Protein AF-A0A7S1S2H1-F1 (afdb_monomer_lite)

InterPro domains:
  IPR011644 Heme NO-binding [PF07700] (28-152)
  IPR024096 NO signalling/Golgi transport ligand-binding domain superfamily [SSF111126] (27-152)
  IPR038158 H-NOX domain superfamily [G3DSA:3.90.1520.10] (27-154)

Foldseek 3Di:
DDDDDDDDDDDDPDPPDDPDDDDQDWAFLCLVVLLCVLCCVPPRPVLVVQLCVQLVNPDPCSSVVSNPRATDHVSSVVSSLVSNCVSVVHDSVVSVVSSVVSVVVCCCVVPCVVVQPVQDDDPVSVLVCVVVSVVVVCVVRPPHDDDDGDDDDDDDDD

Sequence (158 aa):
LKVISCSLGASAFRPPVPICSHHSAGMYGHIHIILKDLVESVAGSAKWQQILKEAGLTKPGDEERILDTVVQEDSVTISLVVATCKVLGLTAEQALTTFGRHFVTFSLRSGNACFLKAQGSTLPKFLANVNSLHNHLERDHPNARFPFVEAKYDPVED

pLDDT: mean 84.77, std 19.87, range [27.39, 98.56]

Organism: Alexandrium catenella (NCBI:txid2925)

Secondary structure (DSSP, 8-state):
-------------PPPPP--S----EEETHHHHHHHHHHHHHH-HHHHHHHHHHTT--STTHHHHHHSSSEEEHHHHHHHHHHHHHHHT--HHHHHHHHHHHHHHHHIIIIIHHHHHTT-SSHHHHHHHHHHHHHHHTTTSTT--PPP----------

Radius of gyration: 20.2 Å; chains: 1; bounding box: 43×70×50 Å

Structure (mmCIF, N/CA/C/O backbone):
data_AF-A0A7S1S2H1-F1
#
_entry.id   AF-A0A7S1S2H1-F1
#
loop_
_atom_site.group_PDB
_atom_site.id
_atom_site.type_symbol
_atom_site.label_atom_id
_atom_site.label_alt_id
_atom_site.label_comp_id
_atom_site.label_asym_id
_atom_site.label_entity_id
_atom_site.label_seq_id
_atom_site.pdbx_PDB_ins_code
_atom_site.Cartn_x
_atom_site.Cartn_y
_atom_site.Cartn_z
_atom_site.occupancy
_atom_site.B_iso_or_equiv
_atom_site.auth_seq_id
_atom_site.auth_comp_id
_atom_site.auth_asym_id
_atom_site.auth_atom_id
_atom_site.pdbx_PDB_model_num
ATOM 1 N N . LEU A 1 1 ? 24.077 49.407 -10.741 1.00 36.38 1 LEU A N 1
ATOM 2 C CA . LEU A 1 1 ? 24.578 48.019 -10.657 1.00 36.38 1 LEU A CA 1
ATOM 3 C C . LEU A 1 1 ? 24.837 47.682 -9.194 1.00 36.38 1 LEU A C 1
ATOM 5 O O . LEU A 1 1 ? 25.806 48.169 -8.629 1.00 36.38 1 LEU A O 1
ATOM 9 N N . LYS A 1 2 ? 23.914 46.952 -8.559 1.00 32.81 2 LYS A N 1
ATOM 10 C CA . LYS A 1 2 ? 24.022 46.482 -7.172 1.00 32.81 2 LYS A CA 1
ATOM 11 C C . LYS A 1 2 ? 24.135 44.962 -7.204 1.00 32.81 2 LYS A C 1
ATOM 13 O O . LYS A 1 2 ? 23.301 44.296 -7.807 1.00 32.81 2 LYS A O 1
ATOM 18 N N . VAL A 1 3 ? 25.196 44.469 -6.583 1.00 32.62 3 VAL A N 1
ATOM 19 C CA . VAL A 1 3 ? 25.479 43.061 -6.313 1.00 32.62 3 VAL A CA 1
ATOM 20 C C . VAL A 1 3 ? 24.393 42.531 -5.374 1.00 32.62 3 VAL A C 1
ATOM 22 O O . VAL A 1 3 ? 24.196 43.098 -4.301 1.00 32.62 3 VAL A O 1
ATOM 25 N N . ILE A 1 4 ? 23.682 41.473 -5.768 1.00 37.72 4 ILE A N 1
ATOM 26 C CA . ILE A 1 4 ? 22.826 40.701 -4.860 1.00 37.72 4 ILE A CA 1
ATOM 27 C C . ILE A 1 4 ? 23.559 39.394 -4.570 1.00 37.72 4 ILE A C 1
ATOM 29 O O . ILE A 1 4 ? 23.764 38.562 -5.449 1.00 37.72 4 ILE A O 1
ATOM 33 N N . SER A 1 5 ? 24.006 39.292 -3.322 1.00 30.89 5 SER A N 1
ATOM 34 C CA . SER A 1 5 ? 24.668 38.141 -2.723 1.00 30.89 5 SER A CA 1
ATOM 35 C C . SER A 1 5 ? 23.685 36.977 -2.580 1.00 30.89 5 SER A C 1
ATOM 37 O O . SER A 1 5 ? 22.609 37.132 -2.001 1.00 30.89 5 SER A O 1
ATOM 39 N N . CYS A 1 6 ? 24.063 35.817 -3.113 1.00 27.39 6 CYS A N 1
ATOM 40 C CA . CYS A 1 6 ? 23.381 34.545 -2.914 1.00 27.39 6 CYS A CA 1
ATOM 41 C C . CYS A 1 6 ? 23.848 33.960 -1.574 1.00 27.39 6 CYS A C 1
ATOM 43 O O . CYS A 1 6 ? 25.012 33.593 -1.424 1.00 27.39 6 CYS A O 1
ATOM 45 N N . SER A 1 7 ? 22.959 33.909 -0.583 1.00 35.19 7 SER A N 1
ATOM 46 C CA . SER A 1 7 ? 23.217 33.240 0.694 1.00 35.19 7 SER A CA 1
ATOM 47 C C . SER A 1 7 ? 22.786 31.779 0.579 1.00 35.19 7 SER A C 1
ATOM 49 O O . SER A 1 7 ? 21.605 31.450 0.650 1.00 35.19 7 SER A O 1
ATOM 51 N N . LEU A 1 8 ? 23.768 30.896 0.382 1.00 36.53 8 LEU A N 1
ATOM 52 C CA . LEU A 1 8 ? 23.621 29.461 0.604 1.00 36.53 8 LEU A CA 1
ATOM 53 C C . LEU A 1 8 ? 23.364 29.230 2.097 1.00 36.53 8 LEU A C 1
ATOM 55 O O . LEU A 1 8 ? 24.255 29.412 2.926 1.00 36.53 8 LEU A O 1
ATOM 59 N N . GLY A 1 9 ? 22.132 28.851 2.436 1.00 34.44 9 GLY A N 1
ATOM 60 C CA . GLY A 1 9 ? 21.800 28.331 3.756 1.00 34.44 9 GLY A CA 1
ATOM 61 C C . GLY A 1 9 ? 22.596 27.054 4.013 1.00 34.44 9 GLY A C 1
ATOM 62 O O . GLY A 1 9 ? 22.593 26.138 3.192 1.00 34.44 9 GLY A O 1
ATOM 63 N N . ALA A 1 10 ? 23.316 27.026 5.131 1.00 38.41 10 ALA A N 1
ATOM 64 C CA . ALA A 1 10 ? 24.138 25.905 5.549 1.00 38.41 10 ALA A CA 1
ATOM 65 C C . ALA A 1 10 ? 23.303 24.616 5.617 1.00 38.41 10 ALA A C 1
ATOM 67 O O . ALA A 1 10 ? 22.375 24.499 6.417 1.00 38.41 10 ALA A O 1
ATOM 68 N N . SER A 1 11 ? 23.653 23.647 4.769 1.00 42.69 11 SER A N 1
ATOM 69 C CA . SER A 1 11 ? 23.191 22.268 4.884 1.00 42.69 11 SER A CA 1
ATOM 70 C C . SER A 1 11 ? 23.643 21.731 6.240 1.00 42.69 11 SER A C 1
ATOM 72 O O . SER A 1 11 ? 24.842 21.639 6.511 1.00 42.69 11 SER A O 1
ATOM 74 N N . ALA A 1 12 ? 22.684 21.433 7.115 1.00 43.19 12 ALA A N 1
ATOM 75 C CA . ALA A 1 12 ? 22.948 20.763 8.376 1.00 43.19 12 ALA A CA 1
ATOM 76 C C . ALA A 1 12 ? 23.511 19.371 8.066 1.00 43.19 12 ALA A C 1
ATOM 78 O O . ALA A 1 12 ? 22.790 18.473 7.634 1.00 43.19 12 ALA A O 1
ATOM 79 N N . PHE A 1 13 ? 24.817 19.211 8.266 1.00 39.12 13 PHE A N 1
ATOM 80 C CA . PHE A 1 13 ? 25.510 17.934 8.187 1.00 39.12 13 PHE A CA 1
ATOM 81 C C . PHE A 1 13 ? 24.892 16.989 9.228 1.00 39.12 13 PHE A C 1
ATOM 83 O O . PHE A 1 13 ? 25.162 17.110 10.424 1.00 39.12 13 PHE A O 1
ATOM 90 N N . ARG A 1 14 ? 23.997 16.089 8.799 1.00 44.88 14 ARG A N 1
ATOM 91 C CA . ARG A 1 14 ? 23.488 15.028 9.673 1.00 44.88 14 ARG A CA 1
ATOM 92 C C . ARG A 1 14 ? 24.624 14.025 9.898 1.00 44.88 14 ARG A C 1
ATOM 94 O O . ARG A 1 14 ? 25.184 13.542 8.913 1.00 44.88 14 ARG A O 1
ATOM 101 N N . PRO A 1 15 ? 24.989 13.718 11.154 1.00 39.41 15 PRO A N 1
ATOM 102 C CA . PRO A 1 15 ? 25.998 12.705 11.426 1.00 39.41 15 PRO A CA 1
ATOM 103 C C . PRO A 1 15 ? 25.521 11.331 10.923 1.00 39.41 15 PRO A C 1
ATOM 105 O O . PRO A 1 15 ? 24.309 11.098 10.843 1.00 39.41 15 PRO A O 1
ATOM 108 N N . PRO A 1 16 ? 26.446 10.413 10.589 1.00 43.56 16 PRO A N 1
ATOM 109 C CA . PRO A 1 16 ? 26.092 9.050 10.218 1.00 43.56 16 PRO A CA 1
ATOM 110 C C . PRO A 1 16 ? 25.346 8.386 11.377 1.00 43.56 16 PRO A C 1
ATOM 112 O O . PRO A 1 16 ? 25.803 8.407 12.522 1.00 43.56 16 PRO A O 1
ATOM 115 N N . VAL A 1 17 ? 24.178 7.820 11.077 1.00 51.41 17 VAL A N 1
ATOM 116 C CA . VAL A 1 17 ? 23.385 7.068 12.052 1.00 51.41 17 VAL A CA 1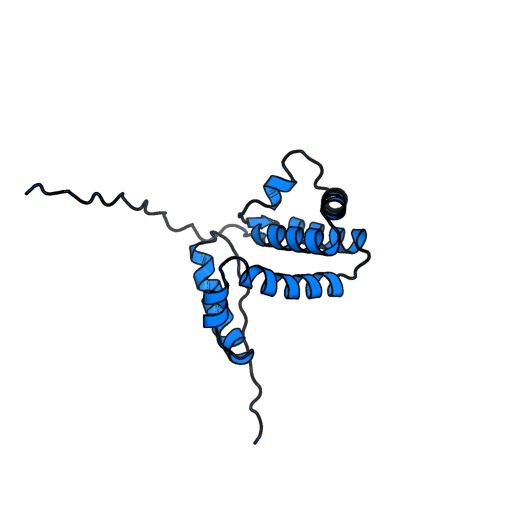
ATOM 117 C C . VAL A 1 17 ? 24.213 5.848 12.478 1.00 51.41 17 VAL A C 1
ATOM 119 O O . VAL A 1 17 ? 24.667 5.103 11.605 1.00 51.41 17 VAL A O 1
ATOM 122 N N . PRO A 1 18 ? 24.474 5.642 13.781 1.00 40.00 18 PRO A N 1
ATOM 123 C CA . PRO A 1 18 ? 25.278 4.520 14.238 1.00 40.00 18 PRO A CA 1
ATOM 124 C C . PRO A 1 18 ? 24.564 3.204 13.922 1.00 40.00 18 PRO A C 1
ATOM 126 O O . PRO A 1 18 ? 23.419 2.975 14.313 1.00 40.00 18 PRO A O 1
ATOM 129 N N . ILE A 1 19 ? 25.264 2.333 13.202 1.00 51.66 19 ILE A N 1
ATOM 130 C CA . ILE A 1 19 ? 24.816 0.980 12.895 1.00 51.66 19 ILE A CA 1
ATOM 131 C C . ILE A 1 19 ? 25.056 0.133 14.150 1.00 51.66 19 ILE A C 1
ATOM 133 O O . ILE A 1 19 ? 26.207 -0.121 14.493 1.00 51.66 19 ILE A O 1
ATOM 137 N N . CYS A 1 20 ? 23.960 -0.242 14.820 1.00 45.38 20 CYS A N 1
ATOM 138 C CA . CYS A 1 20 ? 23.739 -1.429 15.670 1.00 45.38 20 CYS A CA 1
ATOM 139 C C . CYS A 1 20 ? 23.047 -1.103 16.999 1.00 45.38 20 CYS A C 1
ATOM 141 O O . CYS A 1 20 ? 23.666 -0.583 17.921 1.00 45.38 20 CYS A O 1
ATOM 143 N N . SER A 1 21 ? 21.786 -1.529 17.116 1.00 39.31 21 SER A N 1
ATOM 144 C CA . SER A 1 21 ? 21.154 -2.127 18.307 1.00 39.31 21 SER A CA 1
ATOM 145 C C . SER A 1 21 ? 19.781 -2.655 17.868 1.00 39.31 21 SER A C 1
ATOM 147 O O . SER A 1 21 ? 18.955 -1.860 17.445 1.00 39.31 21 SER A O 1
ATOM 149 N N . HIS A 1 22 ? 19.585 -3.980 17.848 1.00 46.41 22 HIS A N 1
ATOM 150 C CA . HIS A 1 22 ? 18.313 -4.701 17.619 1.00 46.41 22 HIS A CA 1
ATOM 151 C C . HIS A 1 22 ? 17.244 -3.975 16.771 1.00 46.41 22 HIS A C 1
ATOM 153 O O . HIS A 1 22 ? 16.292 -3.411 17.300 1.00 46.41 22 HIS A O 1
ATOM 159 N N . HIS A 1 23 ? 17.386 -4.005 15.442 1.00 52.97 23 HIS A N 1
ATOM 160 C CA . HIS A 1 23 ? 16.403 -3.394 14.543 1.00 52.97 23 HIS A CA 1
ATOM 161 C C . HIS A 1 23 ? 15.151 -4.272 14.453 1.00 52.97 23 HIS A C 1
ATOM 163 O O . HIS A 1 23 ? 15.176 -5.309 13.787 1.00 52.97 23 HIS A O 1
ATOM 169 N N . SER A 1 24 ? 14.065 -3.851 15.106 1.00 54.28 24 SER A N 1
ATOM 170 C CA . SER A 1 24 ? 12.733 -4.377 14.805 1.00 54.28 24 SER A CA 1
ATOM 171 C C . SER A 1 24 ? 12.435 -4.123 13.325 1.00 54.28 24 SER A C 1
ATOM 173 O O . SER A 1 24 ? 12.747 -3.055 12.790 1.00 54.28 24 SER A O 1
ATOM 175 N N . ALA A 1 25 ? 11.926 -5.136 12.630 1.00 65.75 25 ALA A N 1
ATOM 176 C CA . ALA A 1 25 ? 11.447 -4.973 11.268 1.00 65.75 25 ALA A CA 1
ATOM 177 C C . ALA A 1 25 ? 10.214 -4.054 11.297 1.00 65.75 25 ALA A C 1
ATOM 179 O O . ALA A 1 25 ? 9.348 -4.192 12.165 1.00 65.75 25 ALA A O 1
ATOM 180 N N . GLY A 1 26 ? 10.193 -3.055 10.417 1.00 80.94 26 GLY A N 1
ATOM 181 C CA . GLY A 1 26 ? 9.156 -2.040 10.424 1.00 80.94 26 GLY A CA 1
ATOM 182 C C . GLY A 1 26 ? 8.797 -1.574 9.025 1.00 80.94 26 GLY A C 1
ATOM 183 O O . GLY A 1 26 ? 9.650 -1.495 8.134 1.00 80.94 26 GLY A O 1
ATOM 184 N N . MET A 1 27 ? 7.527 -1.225 8.866 1.00 90.06 27 MET A N 1
ATOM 185 C CA . MET A 1 27 ? 6.932 -0.779 7.621 1.00 90.06 27 MET A CA 1
ATOM 186 C C . MET A 1 27 ? 6.756 0.734 7.637 1.00 90.06 27 MET A C 1
ATOM 188 O O . MET A 1 27 ? 6.299 1.323 8.617 1.00 90.06 27 MET A O 1
ATOM 192 N N . TYR A 1 28 ? 7.097 1.383 6.531 1.00 92.94 28 TYR A N 1
ATOM 193 C CA . TYR A 1 28 ? 6.934 2.825 6.407 1.00 92.94 28 TYR A CA 1
ATOM 194 C C . TYR A 1 28 ? 5.446 3.190 6.281 1.00 92.94 28 TYR A C 1
ATOM 196 O O . TYR A 1 28 ? 4.741 2.614 5.450 1.00 92.94 28 TYR A O 1
ATOM 204 N N . GLY A 1 29 ? 4.960 4.158 7.065 1.00 92.50 29 GLY A N 1
ATOM 205 C CA . GLY A 1 29 ? 3.528 4.482 7.173 1.00 92.50 29 GLY A CA 1
ATOM 206 C C . GLY A 1 29 ? 2.850 4.909 5.865 1.00 92.50 29 GLY A C 1
ATOM 207 O O . GLY A 1 29 ? 1.631 4.809 5.734 1.00 92.50 29 GLY A O 1
ATOM 208 N N . HIS A 1 30 ? 3.627 5.245 4.830 1.00 94.06 30 HIS A N 1
ATOM 209 C CA . HIS A 1 30 ? 3.107 5.410 3.470 1.00 94.06 30 HIS A CA 1
ATOM 210 C C . HIS A 1 30 ? 2.353 4.169 2.958 1.00 94.06 30 HIS A C 1
ATOM 212 O O . HIS A 1 30 ? 1.367 4.294 2.236 1.00 94.06 30 HIS A O 1
ATOM 218 N N . ILE A 1 31 ? 2.743 2.967 3.387 1.00 95.50 31 ILE A N 1
ATOM 219 C CA . ILE A 1 31 ? 2.020 1.725 3.082 1.00 95.50 31 ILE A 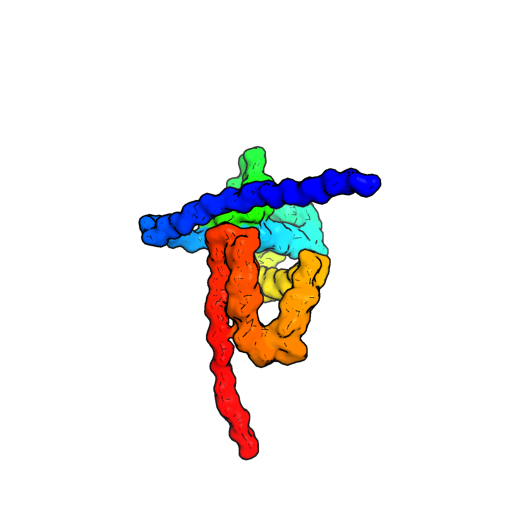CA 1
ATOM 220 C C . ILE A 1 31 ? 0.605 1.733 3.675 1.00 95.50 31 ILE A C 1
ATOM 222 O O . ILE A 1 31 ? -0.333 1.271 3.024 1.00 95.50 31 ILE A O 1
ATOM 226 N N . HIS A 1 32 ? 0.415 2.313 4.863 1.00 97.31 32 HIS A N 1
ATOM 227 C CA . HIS A 1 32 ? -0.907 2.453 5.477 1.00 97.31 32 HIS A CA 1
ATOM 228 C C . HIS A 1 32 ? -1.770 3.495 4.759 1.00 97.31 32 HIS A C 1
ATOM 230 O O . HIS A 1 32 ? -2.973 3.282 4.626 1.00 97.31 32 HIS A O 1
ATOM 236 N N . ILE A 1 33 ? -1.168 4.567 4.226 1.00 97.19 33 ILE A N 1
ATOM 237 C CA . ILE A 1 33 ? -1.868 5.532 3.358 1.00 97.19 33 ILE A CA 1
ATOM 238 C C . ILE A 1 33 ? -2.421 4.825 2.114 1.00 97.19 33 ILE A C 1
ATOM 240 O O . ILE A 1 33 ? -3.592 4.993 1.777 1.00 97.19 33 ILE A O 1
ATOM 244 N N . ILE A 1 34 ? -1.606 3.992 1.459 1.00 97.50 34 ILE A N 1
ATOM 245 C CA . ILE A 1 34 ? -2.025 3.241 0.266 1.00 97.50 34 ILE A CA 1
ATOM 246 C C . ILE A 1 34 ? -3.128 2.233 0.611 1.00 97.50 34 ILE A C 1
ATOM 248 O O . ILE A 1 34 ? -4.078 2.075 -0.156 1.00 97.50 34 ILE A O 1
ATOM 252 N N . LEU A 1 35 ? -3.032 1.564 1.766 1.00 98.06 35 LEU A N 1
ATOM 253 C CA . LEU A 1 35 ? -4.064 0.637 2.232 1.00 98.06 35 LEU A CA 1
ATOM 254 C C . LEU A 1 35 ? -5.386 1.358 2.527 1.00 98.06 35 LEU A C 1
ATOM 256 O O . LEU A 1 35 ? -6.439 0.867 2.124 1.00 98.06 35 LEU A O 1
ATOM 260 N N . LYS A 1 36 ? -5.338 2.518 3.192 1.00 98.25 36 LYS A N 1
ATOM 261 C CA . LYS A 1 36 ? -6.521 3.352 3.430 1.00 98.25 36 LYS A CA 1
ATOM 262 C C . LYS A 1 36 ? -7.172 3.747 2.112 1.00 98.25 36 LYS A C 1
ATOM 264 O O . LYS A 1 36 ? -8.359 3.502 1.932 1.00 98.25 36 LYS A O 1
ATOM 269 N N . ASP A 1 37 ? -6.389 4.289 1.181 1.00 98.38 37 ASP A N 1
ATOM 270 C CA . ASP A 1 37 ? -6.883 4.695 -0.134 1.00 98.38 37 ASP A CA 1
ATOM 271 C C . ASP A 1 37 ? -7.529 3.512 -0.881 1.00 98.38 37 ASP A C 1
ATOM 273 O O . ASP A 1 37 ? -8.628 3.654 -1.420 1.00 98.38 37 ASP A O 1
ATOM 277 N N . LEU A 1 38 ? -6.914 2.320 -0.836 1.00 98.06 38 LEU A N 1
ATOM 278 C CA . LEU A 1 38 ? -7.522 1.102 -1.372 1.00 98.06 38 LEU A CA 1
ATOM 279 C C . LEU A 1 38 ? -8.893 0.854 -0.743 1.00 98.06 38 LEU A C 1
ATOM 281 O O . LEU A 1 38 ? -9.883 0.775 -1.469 1.00 98.06 38 LEU A O 1
ATOM 285 N N . VAL A 1 39 ? -8.962 0.740 0.585 1.00 98.12 39 VAL A N 1
ATOM 286 C CA . VAL A 1 39 ? -10.207 0.429 1.301 1.00 98.12 39 VAL A CA 1
ATOM 287 C C . VAL A 1 39 ? -11.285 1.466 1.002 1.00 98.12 39 VAL A C 1
ATOM 289 O O . VAL A 1 39 ? -12.424 1.097 0.716 1.00 98.12 39 VAL A O 1
ATOM 292 N N . GLU A 1 40 ? -10.944 2.750 1.037 1.00 98.00 40 GLU A N 1
ATOM 293 C CA . GLU A 1 40 ? -11.891 3.828 0.765 1.00 98.00 40 GLU A CA 1
ATOM 294 C C . GLU A 1 40 ? -12.391 3.785 -0.681 1.00 98.00 40 GLU A C 1
ATOM 296 O O . GLU A 1 40 ? -13.586 3.972 -0.910 1.00 98.00 40 GLU A O 1
ATOM 301 N N . SER A 1 41 ? -11.524 3.446 -1.640 1.00 96.25 41 SER A N 1
ATOM 302 C CA . SER A 1 41 ? -11.906 3.323 -3.050 1.00 96.25 41 SER A CA 1
ATOM 303 C C . SER A 1 41 ? -12.842 2.144 -3.344 1.00 96.25 41 SER A C 1
ATOM 305 O O . SER A 1 41 ? -13.669 2.249 -4.249 1.00 96.25 41 SER A O 1
ATOM 307 N N . VAL A 1 42 ? -12.746 1.037 -2.593 1.00 94.94 42 VAL A N 1
ATOM 308 C CA . VAL A 1 42 ? -13.550 -0.177 -2.847 1.00 94.94 42 VAL A CA 1
ATOM 309 C C . VAL A 1 42 ? -14.767 -0.311 -1.936 1.00 94.94 42 VAL A C 1
ATOM 311 O O . VAL A 1 42 ? -15.766 -0.907 -2.330 1.00 94.94 42 VAL A O 1
ATOM 314 N N . ALA A 1 43 ? -14.686 0.204 -0.709 1.00 96.38 43 ALA A N 1
ATOM 315 C CA . ALA A 1 43 ? -15.647 -0.078 0.355 1.00 96.38 43 ALA A CA 1
ATOM 316 C C . ALA A 1 43 ? -16.045 1.162 1.181 1.00 96.38 43 ALA A C 1
ATOM 318 O O . ALA A 1 43 ? -16.925 1.069 2.041 1.00 96.38 43 ALA A O 1
ATOM 319 N N . GLY A 1 44 ? -15.439 2.323 0.907 1.00 97.81 44 GLY A N 1
ATOM 320 C CA . GLY A 1 44 ? -15.760 3.604 1.535 1.00 97.81 44 GLY A CA 1
ATOM 321 C C . GLY A 1 44 ? -15.192 3.793 2.946 1.00 97.81 44 GLY A C 1
ATOM 322 O O . GLY A 1 44 ? -14.795 2.851 3.637 1.00 97.81 44 GLY A O 1
ATOM 323 N N . SER A 1 45 ? -15.197 5.044 3.414 1.00 97.81 45 SER A N 1
ATOM 324 C CA . SER A 1 45 ? -14.598 5.434 4.702 1.00 97.81 45 SER A CA 1
ATOM 325 C C . SER A 1 45 ? -15.247 4.762 5.916 1.00 97.81 45 SER A C 1
ATOM 327 O O . SER A 1 45 ? -14.573 4.507 6.910 1.00 97.81 45 SER A O 1
ATOM 329 N N . ALA A 1 46 ? -16.531 4.393 5.841 1.00 98.25 46 ALA A N 1
ATOM 330 C CA . ALA A 1 46 ? -17.191 3.646 6.915 1.00 98.25 46 ALA A CA 1
ATOM 331 C C . ALA A 1 46 ? -16.520 2.283 7.167 1.00 98.25 46 ALA A C 1
ATOM 333 O O . ALA A 1 46 ? -16.375 1.857 8.315 1.00 98.25 46 ALA A O 1
ATOM 334 N N . LYS A 1 47 ? -16.067 1.611 6.101 1.00 98.25 47 LYS A N 1
ATOM 335 C CA . LYS A 1 47 ? -15.354 0.335 6.206 1.00 98.25 47 LYS A CA 1
ATOM 336 C C . LYS A 1 47 ? -13.928 0.514 6.698 1.00 98.25 47 LYS A C 1
ATOM 338 O O . LYS A 1 47 ? -13.489 -0.290 7.514 1.00 98.25 47 LYS A O 1
ATOM 343 N N . TRP A 1 48 ? -13.255 1.592 6.308 1.00 98.44 48 TRP A N 1
ATOM 344 C CA . TRP A 1 48 ? -11.960 1.955 6.885 1.00 98.44 48 TRP A CA 1
ATOM 345 C C . TRP A 1 48 ? -12.035 2.143 8.409 1.00 98.44 48 TRP A C 1
ATOM 347 O O . TRP A 1 48 ? -11.273 1.522 9.146 1.00 98.44 48 TRP A O 1
ATOM 357 N N . GLN A 1 49 ? -13.028 2.886 8.902 1.00 98.25 49 GLN A N 1
ATOM 358 C CA . GLN A 1 49 ? -13.229 3.073 10.345 1.00 98.25 49 GLN A CA 1
ATOM 359 C C . GLN A 1 49 ? -13.549 1.754 11.073 1.00 98.25 49 GLN A C 1
ATOM 361 O O . GLN A 1 49 ? -13.080 1.516 12.187 1.00 98.25 49 GLN A O 1
ATOM 366 N N . GLN A 1 50 ? -14.294 0.845 10.431 1.00 98.50 50 GLN A N 1
ATOM 367 C CA . GLN A 1 50 ? -14.521 -0.500 10.967 1.00 98.50 50 GLN A CA 1
ATOM 368 C C . GLN A 1 50 ? -13.213 -1.311 11.065 1.00 98.50 50 GLN A C 1
ATOM 370 O O . GLN A 1 50 ? -13.020 -2.022 12.050 1.00 98.50 50 GLN A O 1
ATOM 375 N N . ILE A 1 51 ? -12.313 -1.190 10.082 1.00 98.56 51 ILE A N 1
ATOM 376 C CA . ILE A 1 51 ? -10.998 -1.854 10.076 1.00 98.56 51 ILE A CA 1
ATOM 377 C C . ILE A 1 51 ? -10.107 -1.323 11.197 1.00 98.56 51 ILE A C 1
ATOM 379 O O . ILE A 1 51 ? -9.510 -2.128 11.905 1.00 98.56 51 ILE A O 1
ATOM 383 N N . LEU A 1 52 ? -10.054 -0.004 11.413 1.00 98.38 52 LEU A N 1
ATOM 384 C CA . LEU A 1 52 ? -9.298 0.581 12.529 1.00 98.38 52 LEU A CA 1
ATOM 385 C C . LEU A 1 52 ? -9.766 0.015 13.874 1.00 98.38 52 LEU A C 1
ATOM 387 O O . LEU A 1 52 ? -8.952 -0.429 14.685 1.00 98.38 52 LEU A O 1
ATOM 391 N N . LYS A 1 53 ? -11.087 -0.067 14.077 1.00 98.19 53 LYS A N 1
ATOM 392 C CA . LYS A 1 53 ? -11.666 -0.663 15.285 1.00 98.19 53 LYS A CA 1
ATOM 393 C C . LYS A 1 53 ? -11.301 -2.143 15.438 1.00 98.19 53 LYS A C 1
ATOM 395 O O . LYS A 1 53 ? -10.917 -2.554 16.529 1.00 98.19 53 LYS A O 1
ATOM 400 N N . GLU A 1 54 ? -11.407 -2.930 14.368 1.00 98.19 54 GLU A N 1
ATOM 401 C CA . GLU A 1 54 ? -11.043 -4.357 14.372 1.00 98.19 54 GLU A CA 1
ATOM 402 C C . GLU A 1 54 ? -9.539 -4.572 14.620 1.00 98.19 54 GLU A C 1
ATOM 404 O O . GLU A 1 54 ? -9.152 -5.545 15.262 1.00 98.19 54 GLU A O 1
ATOM 409 N N . ALA A 1 55 ? -8.689 -3.644 14.174 1.00 97.75 55 ALA A N 1
ATOM 410 C CA . ALA A 1 55 ? -7.249 -3.648 14.426 1.00 97.75 55 ALA A CA 1
ATOM 411 C C . ALA A 1 55 ? -6.863 -3.132 15.831 1.00 97.75 55 ALA A C 1
ATOM 413 O O . ALA A 1 55 ? -5.677 -3.072 16.150 1.00 97.75 55 ALA A O 1
ATOM 414 N N . GLY A 1 56 ? -7.831 -2.751 16.675 1.00 97.19 56 GLY A N 1
ATOM 415 C CA . GLY A 1 56 ? -7.583 -2.232 18.027 1.00 97.19 56 GLY A CA 1
ATOM 416 C C . GLY A 1 56 ? -7.086 -0.781 18.080 1.00 97.19 56 GLY A C 1
ATOM 417 O O . GLY A 1 56 ? -6.589 -0.343 19.116 1.00 97.19 56 GLY A O 1
ATOM 418 N N . LEU A 1 57 ? -7.225 -0.032 16.984 1.00 96.56 57 LEU A N 1
ATOM 419 C CA . LEU A 1 57 ? -6.781 1.355 16.821 1.00 96.56 57 LEU A CA 1
ATOM 420 C C . LEU A 1 57 ? -7.941 2.315 17.122 1.00 96.56 57 LEU A C 1
ATOM 422 O O . LEU A 1 57 ? -8.533 2.908 16.223 1.00 96.56 57 LEU A O 1
ATOM 426 N N . THR A 1 58 ? -8.334 2.394 18.395 1.00 94.69 58 THR A N 1
ATOM 427 C CA . THR A 1 58 ? -9.525 3.145 18.838 1.00 94.69 58 THR A CA 1
ATOM 428 C C . THR A 1 58 ? -9.208 4.392 19.659 1.00 94.69 58 THR A C 1
ATOM 430 O O . THR A 1 58 ? -10.136 5.065 20.115 1.00 94.69 58 THR A O 1
ATOM 433 N N . LYS A 1 59 ? -7.935 4.683 19.938 1.00 96.88 59 LYS A N 1
ATOM 434 C CA . LYS A 1 59 ? -7.557 5.848 20.744 1.00 96.88 59 LYS A CA 1
ATOM 435 C C . LYS A 1 59 ? -7.504 7.099 19.859 1.00 96.88 59 LYS A C 1
ATOM 437 O O . LYS A 1 59 ? -7.147 6.998 18.685 1.00 96.88 59 LYS A O 1
ATOM 442 N N . PRO A 1 60 ? -7.811 8.290 20.406 1.00 95.75 60 PRO A N 1
ATOM 443 C CA . PRO A 1 60 ? -7.570 9.541 19.693 1.00 95.75 60 PRO A CA 1
ATOM 444 C C . PRO A 1 60 ? -6.106 9.629 19.239 1.00 95.75 60 PRO A C 1
ATOM 446 O O . PRO A 1 60 ? -5.210 9.391 20.051 1.00 95.75 60 PRO A O 1
ATOM 449 N N . GLY A 1 61 ? -5.863 9.956 17.969 1.00 95.88 61 GLY A N 1
ATOM 450 C CA . GLY A 1 61 ? -4.513 10.034 17.407 1.00 95.88 61 GLY A CA 1
ATOM 451 C C . GLY A 1 61 ? -3.990 8.738 16.774 1.00 95.88 61 GLY A C 1
ATOM 452 O O . GLY A 1 61 ? -2.915 8.764 16.177 1.00 95.88 61 GLY A O 1
ATOM 453 N N . ASP A 1 62 ? -4.681 7.597 16.911 1.00 96.38 62 ASP A N 1
ATOM 454 C CA . ASP A 1 62 ? -4.187 6.326 16.360 1.00 96.38 62 ASP A CA 1
ATOM 455 C C . ASP A 1 62 ? -4.146 6.333 14.827 1.00 96.38 62 ASP A C 1
ATOM 457 O O . ASP A 1 62 ? -3.170 5.859 14.246 1.00 96.38 62 ASP A O 1
ATOM 461 N N . GLU A 1 63 ? -5.175 6.878 14.172 1.00 96.88 63 GLU A N 1
ATOM 462 C CA . GLU A 1 63 ? -5.216 6.973 12.710 1.00 96.88 63 GLU A CA 1
ATOM 463 C C . GLU A 1 63 ? -4.119 7.914 12.195 1.00 96.88 63 GLU A C 1
ATOM 465 O O . GLU A 1 63 ? -3.380 7.573 11.273 1.00 96.88 63 GLU A O 1
ATOM 470 N N . GLU A 1 64 ? -3.947 9.070 12.826 1.00 97.00 64 GLU A N 1
ATOM 471 C CA . GLU A 1 64 ? -2.898 10.026 12.484 1.00 97.00 64 GLU A CA 1
ATOM 472 C C . GLU A 1 64 ? -1.509 9.403 12.657 1.00 97.00 64 GLU A C 1
ATOM 474 O O . GLU A 1 64 ? -0.660 9.529 11.777 1.00 97.00 64 GLU A O 1
ATOM 479 N N . ARG A 1 65 ? -1.294 8.660 13.750 1.00 95.81 65 ARG A N 1
ATOM 480 C CA . ARG A 1 65 ? 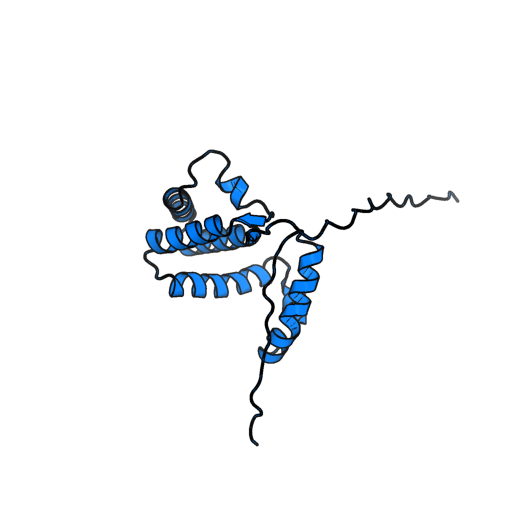-0.021 7.993 14.040 1.00 95.81 65 ARG A CA 1
ATOM 481 C C . ARG A 1 65 ? 0.346 6.950 12.989 1.00 95.81 65 ARG A C 1
ATOM 483 O O . ARG A 1 65 ? 1.508 6.885 12.607 1.00 95.81 65 ARG A O 1
ATOM 490 N N . ILE A 1 66 ? -0.591 6.102 12.556 1.00 95.88 66 ILE A N 1
ATOM 491 C CA . ILE A 1 66 ? -0.278 5.037 11.582 1.00 95.88 66 ILE A CA 1
ATOM 492 C C . ILE A 1 66 ? -0.130 5.574 10.155 1.00 95.88 66 ILE A C 1
ATOM 494 O O . ILE A 1 66 ? 0.551 4.935 9.352 1.00 95.88 66 ILE A O 1
ATOM 498 N N . LEU A 1 67 ? -0.774 6.702 9.838 1.00 96.44 67 LEU A N 1
ATOM 499 C CA . LEU A 1 67 ? -0.686 7.363 8.535 1.00 96.44 67 LEU A CA 1
ATOM 500 C C . LEU A 1 67 ? 0.515 8.312 8.435 1.00 96.44 67 LEU A C 1
ATOM 502 O O . LEU A 1 67 ? 0.831 8.765 7.337 1.00 96.44 67 LEU A O 1
ATOM 506 N N . ASP A 1 68 ? 1.195 8.597 9.547 1.00 94.31 68 ASP A N 1
ATOM 507 C CA . ASP A 1 68 ? 2.433 9.367 9.539 1.00 94.31 68 ASP A CA 1
ATOM 508 C C . ASP A 1 68 ? 3.525 8.641 8.737 1.00 94.31 68 ASP A C 1
ATOM 510 O O . ASP A 1 68 ? 3.714 7.424 8.847 1.00 94.31 68 ASP A O 1
ATOM 514 N N . THR A 1 69 ? 4.266 9.387 7.920 1.00 91.44 69 THR A N 1
ATOM 515 C CA . THR A 1 69 ? 5.314 8.871 7.030 1.00 91.44 69 THR A CA 1
ATOM 516 C C . THR A 1 69 ? 6.608 8.633 7.808 1.00 91.44 69 THR A C 1
ATOM 518 O O . THR A 1 69 ? 7.650 9.247 7.567 1.00 91.44 69 THR A O 1
ATOM 521 N N . VAL A 1 70 ? 6.524 7.726 8.774 1.00 91.06 70 VAL A N 1
ATOM 522 C CA . VAL A 1 70 ? 7.625 7.216 9.592 1.00 91.06 70 VAL A CA 1
ATOM 523 C C . VAL A 1 70 ? 7.546 5.692 9.652 1.00 91.06 70 VAL A C 1
ATOM 525 O O . VAL A 1 70 ? 6.539 5.090 9.274 1.00 91.06 70 VAL A O 1
ATOM 528 N N . VAL A 1 71 ? 8.621 5.043 10.093 1.00 92.06 71 VAL A N 1
ATOM 529 C CA . VAL A 1 71 ? 8.633 3.586 10.274 1.00 92.06 71 VAL A CA 1
ATOM 530 C C . VAL A 1 71 ? 7.751 3.206 11.462 1.00 92.06 71 VAL A C 1
ATOM 532 O O . VAL A 1 71 ? 7.884 3.769 12.546 1.00 92.06 71 VAL A O 1
ATOM 535 N N . GLN A 1 72 ? 6.864 2.241 11.245 1.00 91.56 72 GLN A N 1
ATOM 536 C CA . GLN A 1 72 ? 5.989 1.637 12.245 1.00 91.56 72 GLN A CA 1
ATOM 537 C C . GLN A 1 72 ? 6.394 0.175 12.444 1.00 91.56 72 GLN A C 1
ATOM 539 O O . GLN A 1 72 ? 6.899 -0.455 11.521 1.00 91.56 72 GLN A O 1
ATOM 544 N N . GLU A 1 73 ? 6.132 -0.388 13.621 1.00 93.12 73 GLU A N 1
ATOM 545 C CA . GLU A 1 73 ? 6.307 -1.827 13.858 1.00 93.12 73 GLU A CA 1
ATOM 546 C C . GLU A 1 73 ? 5.471 -2.650 12.861 1.00 93.12 73 GLU A C 1
ATOM 548 O O . GLU A 1 73 ? 4.286 -2.361 12.662 1.00 93.12 73 GLU A O 1
ATOM 553 N N . ASP A 1 74 ? 6.041 -3.719 12.293 1.00 91.94 74 ASP A N 1
ATOM 554 C CA . ASP A 1 74 ? 5.346 -4.584 11.319 1.00 91.94 74 ASP A CA 1
ATOM 555 C C . ASP A 1 74 ? 4.025 -5.152 11.861 1.00 91.94 74 ASP A C 1
ATOM 557 O O . ASP A 1 74 ? 3.073 -5.387 11.111 1.00 91.94 74 ASP A O 1
ATOM 561 N N . SER A 1 75 ? 3.935 -5.328 13.183 1.00 94.88 75 SER A N 1
ATOM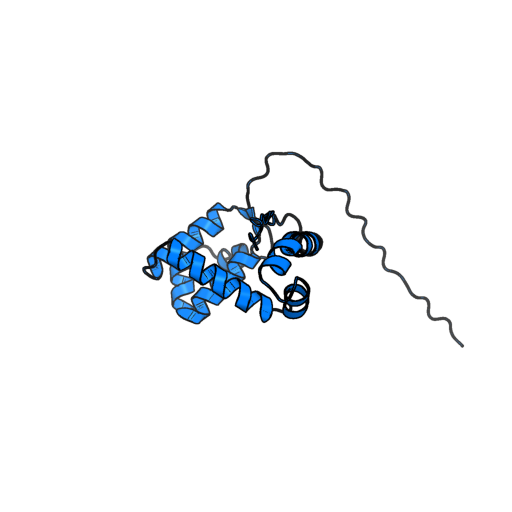 562 C CA . SER A 1 75 ? 2.716 -5.772 13.865 1.00 94.88 75 SER A CA 1
ATOM 563 C C . SER A 1 75 ? 1.507 -4.874 13.570 1.00 94.88 75 SER A C 1
ATOM 565 O O . SER A 1 75 ? 0.383 -5.379 13.499 1.00 94.88 75 SER A O 1
ATOM 567 N N . VAL A 1 76 ? 1.717 -3.575 13.327 1.00 95.25 76 VAL A N 1
ATOM 568 C CA . VAL A 1 76 ? 0.660 -2.629 12.941 1.00 95.25 76 VAL A CA 1
ATOM 569 C C . VAL A 1 76 ? 0.142 -2.957 11.542 1.00 95.25 76 VAL A C 1
ATOM 571 O O . VAL A 1 76 ? -1.064 -3.127 11.361 1.00 95.25 76 VAL A O 1
ATOM 574 N N . THR A 1 77 ? 1.038 -3.113 10.563 1.00 95.00 77 THR A N 1
ATOM 575 C CA . THR A 1 77 ? 0.675 -3.474 9.185 1.00 95.00 77 THR A CA 1
ATOM 576 C C . THR A 1 77 ? -0.029 -4.828 9.134 1.00 95.00 77 THR A C 1
ATOM 578 O O . THR A 1 77 ? -1.075 -4.954 8.497 1.00 95.00 77 THR A O 1
ATOM 581 N N . ILE A 1 78 ? 0.488 -5.829 9.854 1.00 95.25 78 ILE A N 1
ATOM 582 C CA . ILE A 1 78 ? -0.122 -7.163 9.935 1.00 95.25 78 ILE A CA 1
ATOM 583 C C . ILE A 1 78 ? -1.532 -7.068 10.531 1.00 95.25 78 ILE A C 1
ATOM 585 O O . ILE A 1 78 ? -2.471 -7.639 9.974 1.00 95.25 78 ILE A O 1
ATOM 589 N N . SER A 1 79 ? -1.709 -6.304 11.614 1.00 97.00 79 SER A N 1
ATOM 590 C CA . SER A 1 79 ? -3.019 -6.115 12.255 1.00 97.00 79 SER A CA 1
ATOM 591 C C . SER A 1 79 ? -4.027 -5.448 11.318 1.00 97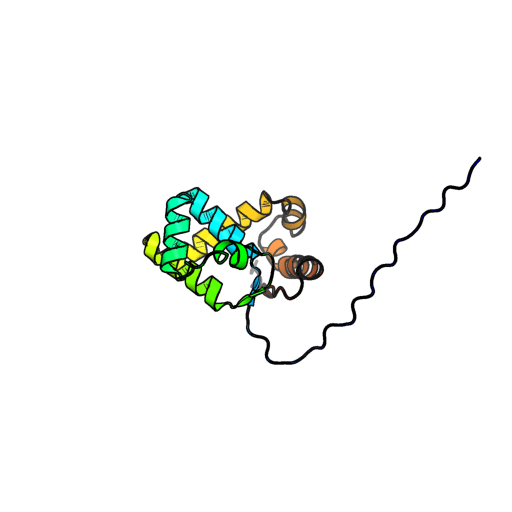.00 79 SER A C 1
ATOM 593 O O . SER A 1 79 ? -5.167 -5.903 11.228 1.00 97.00 79 SER A O 1
ATOM 595 N N . LEU A 1 80 ? -3.607 -4.430 10.560 1.00 97.62 80 LEU A N 1
ATOM 596 C CA . LEU A 1 80 ? -4.449 -3.768 9.559 1.00 97.62 80 LEU A CA 1
ATOM 597 C C . LEU A 1 80 ? -4.864 -4.716 8.427 1.00 97.62 80 LEU A C 1
ATOM 599 O O . LEU A 1 80 ? -6.031 -4.724 8.033 1.00 97.62 80 LEU A O 1
ATOM 603 N N . VAL A 1 81 ? -3.947 -5.543 7.916 1.00 96.75 81 VAL A N 1
ATOM 604 C CA . VAL A 1 81 ? -4.258 -6.525 6.861 1.00 96.75 81 VAL A CA 1
ATOM 605 C C . VAL A 1 81 ? -5.221 -7.594 7.378 1.00 96.75 81 VAL A C 1
ATOM 607 O O . VAL A 1 81 ? -6.213 -7.895 6.712 1.00 96.75 81 VAL A O 1
ATOM 610 N N . VAL A 1 82 ? -4.990 -8.129 8.580 1.00 97.81 82 VAL A N 1
ATOM 611 C CA . VAL A 1 82 ? -5.888 -9.113 9.211 1.00 97.81 82 VAL A CA 1
ATOM 612 C C . VAL A 1 82 ? -7.278 -8.515 9.444 1.00 97.81 82 VAL A C 1
ATOM 614 O O . VAL A 1 82 ? -8.283 -9.153 9.123 1.00 97.81 82 VAL A O 1
ATOM 617 N N . ALA A 1 83 ? -7.353 -7.283 9.947 1.00 98.31 83 ALA A N 1
ATOM 618 C CA . ALA A 1 83 ? -8.611 -6.568 10.133 1.00 98.31 83 ALA A CA 1
ATOM 619 C C . ALA A 1 83 ? -9.335 -6.323 8.800 1.00 98.31 83 ALA A C 1
ATOM 621 O O . ALA A 1 83 ? -10.540 -6.551 8.703 1.00 98.31 83 ALA A O 1
ATOM 622 N N . THR A 1 84 ? -8.599 -5.951 7.750 1.00 97.94 84 THR A N 1
ATOM 623 C CA . THR A 1 84 ? -9.135 -5.793 6.389 1.00 97.94 84 THR A CA 1
ATOM 624 C C . THR A 1 84 ? -9.754 -7.094 5.885 1.00 97.94 84 THR A C 1
ATOM 626 O O . THR A 1 84 ? -10.894 -7.089 5.420 1.00 97.94 84 THR A O 1
ATOM 629 N N . CYS A 1 85 ? -9.049 -8.219 6.041 1.00 98.25 85 CYS A N 1
ATOM 630 C CA . CYS A 1 85 ? -9.545 -9.541 5.655 1.00 98.25 85 CYS A CA 1
ATOM 631 C C . CYS A 1 85 ? -10.866 -9.872 6.361 1.00 98.25 85 CYS A C 1
ATOM 633 O O . CYS A 1 85 ? -11.840 -10.246 5.710 1.00 98.25 85 CYS A O 1
ATOM 635 N N . LYS A 1 86 ? -10.940 -9.663 7.680 1.00 98.19 86 LYS A N 1
ATOM 636 C CA . LYS A 1 86 ? -12.153 -9.927 8.468 1.00 98.19 86 LYS A CA 1
ATOM 637 C C . LYS A 1 86 ? -13.325 -9.024 8.082 1.00 98.19 86 LYS A C 1
ATOM 639 O O . LYS A 1 86 ? -14.434 -9.510 7.883 1.00 98.19 86 LYS A O 1
ATOM 644 N N . VAL A 1 87 ? -13.095 -7.715 7.978 1.00 98.19 87 VAL A N 1
ATOM 645 C CA . VAL A 1 87 ? -14.154 -6.717 7.740 1.00 98.19 87 VAL A CA 1
ATOM 646 C C . VAL A 1 87 ? -14.730 -6.800 6.325 1.00 98.19 87 VAL A C 1
ATOM 648 O O . VAL A 1 87 ? -15.917 -6.505 6.128 1.00 98.19 87 VAL A O 1
ATOM 651 N N . LEU A 1 88 ? -13.901 -7.181 5.351 1.00 97.00 88 LEU A N 1
ATOM 652 C CA . LEU A 1 88 ? -14.286 -7.306 3.944 1.00 97.00 88 LEU A CA 1
ATOM 653 C C . LEU A 1 88 ? -14.594 -8.752 3.522 1.00 97.00 88 LEU A C 1
ATOM 655 O O . LEU A 1 88 ? -15.035 -8.960 2.396 1.00 97.00 88 LEU A O 1
ATOM 659 N N . GLY A 1 89 ? -14.390 -9.740 4.400 1.00 97.12 89 GLY A N 1
ATOM 660 C CA . GLY A 1 89 ? -14.618 -11.154 4.089 1.00 97.12 89 GLY A CA 1
ATOM 661 C C . GLY A 1 89 ? -13.653 -11.708 3.035 1.00 97.12 89 GLY A C 1
ATOM 662 O O . GLY A 1 89 ? -14.046 -12.541 2.223 1.00 97.12 89 GLY A O 1
ATOM 663 N N . LEU A 1 90 ? -12.409 -11.222 3.021 1.00 96.50 90 LEU A N 1
ATOM 664 C CA . LEU A 1 90 ? -11.370 -11.620 2.069 1.00 96.50 90 LEU A CA 1
ATOM 665 C C . LEU A 1 90 ? -10.394 -12.612 2.702 1.00 96.50 90 LEU A C 1
ATOM 667 O O . LEU A 1 90 ? -10.103 -12.552 3.897 1.00 96.50 90 LEU A O 1
ATOM 671 N N . THR A 1 91 ? -9.820 -13.482 1.877 1.00 97.50 91 THR A N 1
ATOM 672 C CA . THR A 1 91 ? -8.606 -14.218 2.253 1.00 97.50 91 THR A CA 1
ATOM 673 C C . THR A 1 91 ? -7.390 -13.286 2.253 1.00 97.50 91 THR A C 1
ATOM 675 O O . THR A 1 91 ? -7.377 -12.259 1.568 1.00 97.50 91 THR A O 1
ATOM 678 N N . ALA A 1 92 ? -6.334 -13.663 2.982 1.00 94.06 92 ALA A N 1
ATOM 679 C CA . ALA A 1 92 ? -5.080 -12.908 2.989 1.00 94.06 92 ALA A CA 1
ATOM 680 C C . ALA A 1 92 ? -4.471 -12.782 1.583 1.00 94.06 92 ALA A C 1
ATOM 682 O O . ALA A 1 92 ? -4.004 -11.709 1.214 1.00 94.06 92 ALA A O 1
ATOM 683 N N . GLU A 1 93 ? -4.536 -13.847 0.778 1.00 96.06 93 GLU A N 1
ATOM 684 C CA . GLU A 1 93 ? -4.080 -13.834 -0.614 1.00 96.06 93 GLU A CA 1
ATOM 685 C C . GLU A 1 93 ? -4.841 -12.789 -1.437 1.00 96.06 93 GLU A C 1
ATOM 687 O O . GLU A 1 93 ? -4.228 -11.895 -2.016 1.00 96.06 93 GLU A O 1
ATOM 692 N N . GLN A 1 94 ? -6.177 -12.820 -1.413 1.00 96.38 94 GLN A N 1
ATOM 693 C CA . GLN A 1 94 ? -6.998 -11.846 -2.139 1.00 96.38 94 GLN A CA 1
ATOM 694 C C . GLN A 1 94 ? -6.707 -10.407 -1.703 1.00 96.38 94 GLN A C 1
ATOM 696 O O . GLN A 1 94 ? -6.589 -9.522 -2.555 1.00 96.38 94 GLN A O 1
ATOM 701 N N . ALA A 1 95 ? -6.573 -10.166 -0.396 1.00 95.31 95 ALA A N 1
ATOM 702 C CA . ALA A 1 95 ? -6.268 -8.845 0.138 1.00 95.31 95 ALA A CA 1
ATOM 703 C C . ALA A 1 95 ? -4.893 -8.346 -0.336 1.00 95.31 95 ALA A C 1
ATOM 705 O O . ALA A 1 95 ? -4.794 -7.237 -0.860 1.00 95.31 95 ALA A O 1
ATOM 706 N N . LEU A 1 96 ? -3.848 -9.172 -0.224 1.00 95.88 96 LEU A N 1
ATOM 707 C CA . LEU A 1 96 ? -2.480 -8.804 -0.603 1.00 95.88 96 LEU A CA 1
ATOM 708 C C . LEU A 1 96 ? -2.306 -8.667 -2.122 1.00 95.88 96 LEU A C 1
ATOM 710 O O . LEU A 1 96 ? -1.639 -7.738 -2.577 1.00 95.88 96 LEU A O 1
ATOM 714 N N . THR A 1 97 ? -2.946 -9.519 -2.927 1.00 97.06 97 THR A N 1
ATOM 715 C CA . THR A 1 97 ? -2.954 -9.382 -4.393 1.00 97.06 97 THR A CA 1
ATOM 716 C C . THR A 1 97 ? -3.672 -8.106 -4.828 1.00 97.06 97 THR A C 1
ATOM 718 O O . THR A 1 97 ? -3.187 -7.386 -5.706 1.00 97.06 97 THR A O 1
ATOM 721 N N . THR A 1 98 ? -4.811 -7.791 -4.203 1.00 96.31 98 THR A N 1
ATOM 722 C CA . THR A 1 98 ? -5.552 -6.551 -4.483 1.00 96.31 98 THR A CA 1
ATOM 723 C C . THR A 1 98 ? -4.733 -5.331 -4.073 1.00 96.31 98 THR A C 1
ATOM 725 O O . THR A 1 98 ? -4.617 -4.384 -4.853 1.00 96.31 98 THR A O 1
ATOM 728 N N . PHE A 1 99 ? -4.086 -5.388 -2.907 1.00 97.44 99 PHE A N 1
ATOM 729 C CA . PHE A 1 99 ? -3.159 -4.361 -2.449 1.00 97.44 99 PHE A CA 1
ATOM 730 C C . PHE A 1 99 ? -2.005 -4.148 -3.430 1.00 97.44 99 PHE A C 1
ATOM 732 O O . PHE A 1 99 ? -1.773 -3.015 -3.831 1.00 97.44 99 PHE A O 1
ATOM 739 N N . GLY A 1 100 ? -1.333 -5.205 -3.894 1.00 96.56 100 GLY A N 1
ATOM 740 C CA . GLY A 1 100 ? -0.228 -5.081 -4.853 1.00 96.56 100 GLY A CA 1
ATOM 741 C C . GLY A 1 100 ? -0.648 -4.435 -6.180 1.00 96.56 100 GLY A C 1
ATOM 742 O O . GLY A 1 100 ? 0.054 -3.571 -6.707 1.00 96.56 100 GLY A O 1
ATOM 743 N N . ARG A 1 101 ? -1.834 -4.782 -6.701 1.00 96.31 101 ARG A N 1
ATOM 744 C CA . ARG A 1 101 ? -2.398 -4.135 -7.901 1.00 96.31 101 ARG A CA 1
ATOM 745 C C . ARG A 1 101 ? -2.680 -2.652 -7.666 1.00 96.31 101 ARG A C 1
ATOM 747 O O . ARG A 1 101 ? -2.372 -1.811 -8.518 1.00 96.31 101 ARG A O 1
ATOM 754 N N . HIS A 1 102 ? -3.287 -2.343 -6.526 1.00 97.25 102 HIS A N 1
ATOM 755 C CA . HIS A 1 102 ? -3.614 -0.974 -6.156 1.00 97.25 102 HIS A CA 1
ATOM 756 C C . HIS A 1 102 ? -2.364 -0.140 -5.918 1.00 97.25 102 HIS A C 1
ATOM 758 O O . HIS A 1 102 ? -2.302 0.981 -6.400 1.00 97.25 102 HIS A O 1
ATOM 764 N N . PHE A 1 103 ? -1.342 -0.708 -5.278 1.00 96.19 103 PHE A N 1
ATOM 765 C CA . PHE A 1 103 ? -0.053 -0.077 -5.019 1.00 96.19 103 PHE A CA 1
ATOM 766 C C . PHE A 1 103 ? 0.569 0.465 -6.306 1.00 96.19 103 PHE A C 1
ATOM 768 O O . PHE A 1 103 ? 0.858 1.654 -6.389 1.00 96.19 103 PHE A O 1
ATOM 775 N N . VAL A 1 104 ? 0.678 -0.360 -7.355 1.00 93.88 104 VAL A N 1
ATOM 776 C CA . VAL A 1 104 ? 1.231 0.084 -8.648 1.00 93.88 104 VAL A CA 1
ATOM 777 C C . VAL A 1 104 ? 0.399 1.226 -9.241 1.00 93.88 104 VAL A C 1
ATOM 779 O O . VAL A 1 104 ? 0.947 2.225 -9.709 1.00 93.88 104 VAL A O 1
ATOM 782 N N . THR A 1 105 ? -0.929 1.112 -9.187 1.00 94.56 105 THR A N 1
ATOM 783 C CA . THR A 1 105 ? -1.848 2.139 -9.706 1.00 94.56 105 THR A CA 1
ATOM 784 C C . THR A 1 105 ? -1.733 3.448 -8.924 1.00 94.56 105 THR A C 1
ATOM 786 O O . THR A 1 105 ? -1.662 4.524 -9.520 1.00 94.56 105 THR A O 1
ATOM 789 N N . PHE A 1 106 ? -1.677 3.358 -7.596 1.00 95.75 106 PHE A N 1
ATOM 790 C CA . PHE A 1 106 ? -1.497 4.476 -6.682 1.00 95.75 106 PHE A CA 1
ATOM 791 C C . PHE A 1 106 ? -0.173 5.184 -6.964 1.00 95.75 106 PHE A C 1
ATOM 793 O O . PHE A 1 106 ? -0.170 6.389 -7.204 1.00 95.75 106 PHE A O 1
ATOM 800 N N . SER A 1 107 ? 0.936 4.445 -7.034 1.00 92.56 107 SER A N 1
ATOM 801 C CA . SER A 1 107 ? 2.255 5.024 -7.289 1.00 92.56 107 SER A CA 1
ATOM 802 C C . SER A 1 107 ? 2.322 5.741 -8.643 1.00 92.56 107 SER A C 1
ATOM 804 O O . SER A 1 107 ? 2.923 6.810 -8.747 1.00 92.56 107 SER A O 1
ATOM 806 N N . LEU A 1 108 ? 1.666 5.211 -9.683 1.00 92.00 108 LEU A N 1
ATOM 807 C CA . LEU A 1 108 ? 1.592 5.879 -10.986 1.00 92.00 108 LEU A CA 1
ATOM 808 C C . LEU A 1 108 ? 0.864 7.231 -10.907 1.00 92.00 108 LEU A C 1
ATOM 810 O O . LEU A 1 108 ? 1.313 8.193 -11.528 1.00 92.00 108 LEU A O 1
ATOM 814 N N . ARG A 1 109 ? -0.227 7.343 -10.143 1.00 93.44 109 ARG A N 1
ATOM 815 C CA . ARG A 1 109 ? -0.971 8.612 -10.019 1.00 93.44 109 ARG A CA 1
ATOM 816 C C . ARG A 1 109 ? -0.397 9.573 -8.975 1.00 93.44 109 ARG A C 1
ATOM 818 O O . ARG A 1 109 ? -0.632 10.771 -9.078 1.00 93.44 109 ARG A O 1
ATOM 825 N N . SER A 1 110 ? 0.375 9.084 -8.005 1.00 88.38 110 SER A N 1
ATOM 826 C CA . SER A 1 110 ? 0.914 9.871 -6.887 1.00 88.38 110 SER A CA 1
ATOM 827 C C . SER A 1 110 ? 2.238 10.583 -7.210 1.00 88.38 110 SER A C 1
ATOM 829 O O . SER A 1 110 ? 3.050 10.812 -6.318 1.00 88.38 110 SER A O 1
ATOM 831 N N . GLY A 1 111 ? 2.502 10.886 -8.485 1.00 83.31 111 GLY A N 1
ATOM 832 C CA . GLY A 1 111 ? 3.717 11.585 -8.925 1.00 83.31 111 GLY A CA 1
ATOM 833 C C . GLY A 1 111 ? 4.916 10.689 -9.259 1.00 83.31 111 GLY A C 1
ATOM 834 O O . GLY A 1 111 ? 5.878 11.177 -9.847 1.00 83.31 111 GLY A O 1
ATOM 835 N N . ASN A 1 112 ? 4.850 9.373 -9.008 1.00 85.12 112 ASN A N 1
ATOM 836 C CA . ASN A 1 112 ? 5.956 8.455 -9.317 1.00 85.12 112 ASN A CA 1
ATOM 837 C C . ASN A 1 112 ? 5.900 7.877 -10.742 1.00 85.12 112 ASN A C 1
ATOM 839 O O . ASN A 1 112 ? 6.728 7.039 -11.092 1.00 85.12 112 ASN A O 1
ATOM 843 N N . ALA A 1 113 ? 4.966 8.317 -11.599 1.00 87.31 113 ALA A N 1
ATOM 844 C CA . ALA A 1 113 ? 4.831 7.802 -12.967 1.00 87.31 113 ALA A CA 1
ATOM 845 C C . ALA A 1 113 ? 6.126 7.877 -13.781 1.00 87.31 113 ALA A C 1
ATOM 847 O O . ALA A 1 113 ? 6.492 6.899 -14.428 1.00 87.31 113 ALA A O 1
ATOM 848 N N . CYS A 1 114 ? 6.804 9.027 -13.771 1.00 86.88 114 CYS A N 1
ATOM 849 C CA . CYS A 1 114 ? 8.060 9.194 -14.504 1.00 86.88 114 CYS A CA 1
ATOM 850 C C . CYS A 1 114 ? 9.127 8.231 -13.963 1.00 86.88 114 CYS A C 1
ATOM 852 O O . CYS A 1 114 ? 9.769 7.514 -14.728 1.00 86.88 114 CYS A O 1
ATOM 854 N N . PHE A 1 115 ? 9.232 8.149 -12.635 1.00 87.56 115 PHE A N 1
ATOM 855 C CA . PHE A 1 115 ? 10.232 7.340 -11.953 1.00 87.56 115 PHE A CA 1
ATOM 856 C C . PHE A 1 115 ? 10.026 5.832 -12.167 1.00 87.56 115 PHE A C 1
ATOM 858 O O . PHE A 1 115 ? 10.979 5.115 -12.466 1.00 87.56 115 PHE A O 1
ATOM 865 N N . LEU A 1 116 ? 8.776 5.358 -12.126 1.00 89.75 116 LEU A N 1
ATOM 866 C CA . LEU A 1 116 ? 8.415 3.969 -12.423 1.00 89.75 116 LEU A CA 1
ATOM 867 C C . LEU A 1 116 ? 8.616 3.615 -13.900 1.00 89.75 116 LEU A C 1
ATOM 869 O O . LEU A 1 116 ? 9.174 2.564 -14.207 1.00 89.75 116 LEU A O 1
ATOM 873 N N . LYS A 1 117 ? 8.206 4.492 -14.827 1.00 89.19 117 LYS A N 1
ATOM 874 C CA . LYS A 1 117 ? 8.371 4.259 -16.274 1.00 89.19 117 LYS A CA 1
ATOM 875 C C . LYS A 1 117 ? 9.841 4.239 -16.701 1.00 89.19 117 LYS A C 1
ATOM 877 O O . LYS A 1 117 ? 10.177 3.559 -17.668 1.00 89.19 117 LYS A O 1
ATOM 882 N N . ALA A 1 118 ? 10.715 4.935 -15.973 1.00 91.69 118 ALA A N 1
ATOM 883 C CA . ALA A 1 118 ? 12.155 4.922 -16.217 1.00 91.69 118 ALA A CA 1
ATOM 884 C C . ALA A 1 118 ? 12.816 3.560 -15.929 1.00 91.69 118 ALA A C 1
ATOM 886 O O . ALA A 1 118 ? 13.895 3.297 -16.453 1.00 91.69 118 ALA A O 1
ATOM 887 N N . GLN A 1 119 ? 12.172 2.668 -15.163 1.00 92.94 119 GLN A N 1
ATOM 888 C CA . GLN A 1 119 ? 12.735 1.352 -14.828 1.00 92.94 119 GLN A CA 1
ATOM 889 C C . GLN A 1 119 ? 12.647 0.337 -15.982 1.00 92.94 119 GLN A C 1
ATOM 891 O O . GLN A 1 119 ? 13.219 -0.746 -15.901 1.00 92.94 119 GLN A O 1
ATOM 896 N N . GLY A 1 120 ? 11.968 0.674 -17.081 1.00 91.44 120 GLY A N 1
ATOM 897 C CA . GLY A 1 120 ? 11.895 -0.149 -18.287 1.00 91.44 120 GLY A CA 1
ATOM 898 C C . GLY A 1 120 ? 10.467 -0.405 -18.757 1.00 91.44 120 GLY A C 1
ATOM 899 O O . GLY A 1 120 ? 9.511 -0.357 -17.990 1.00 91.44 120 GLY A O 1
ATOM 900 N N . SER A 1 121 ? 10.326 -0.695 -20.051 1.00 92.00 121 SER A N 1
ATOM 901 C CA . SER A 1 121 ? 9.034 -0.937 -20.709 1.00 92.00 121 SER A CA 1
ATOM 902 C C . SER A 1 121 ? 8.600 -2.407 -20.729 1.00 92.00 121 SER A C 1
ATOM 904 O O . SER A 1 121 ? 7.530 -2.719 -21.245 1.00 92.00 121 SER A O 1
ATOM 906 N N . THR A 1 122 ? 9.415 -3.315 -20.188 1.00 91.75 122 THR A N 1
ATOM 907 C CA . THR A 1 122 ? 9.106 -4.745 -20.073 1.00 91.75 122 THR A CA 1
ATOM 908 C C . THR A 1 122 ? 9.291 -5.199 -18.633 1.00 91.75 122 THR A C 1
ATOM 910 O O . THR A 1 122 ? 10.139 -4.661 -17.918 1.00 91.75 122 THR A O 1
ATOM 913 N N . LEU A 1 123 ? 8.524 -6.209 -18.210 1.00 90.56 123 LEU A N 1
ATOM 914 C CA . LEU A 1 123 ? 8.624 -6.753 -16.855 1.00 90.56 123 LEU A CA 1
ATOM 915 C C . LEU A 1 123 ? 10.061 -7.192 -16.506 1.00 90.56 123 LEU A C 1
ATOM 917 O O . LEU A 1 123 ? 10.527 -6.800 -15.438 1.00 90.56 123 LEU A O 1
ATOM 921 N N . PRO A 1 124 ? 10.815 -7.885 -17.390 1.00 91.50 124 PRO A N 1
ATOM 922 C CA . PRO A 1 124 ? 12.184 -8.261 -17.063 1.00 91.50 124 PRO A CA 1
ATOM 923 C C . PRO A 1 124 ? 13.116 -7.079 -16.777 1.00 91.50 124 PRO A C 1
ATOM 925 O O . PRO A 1 124 ? 13.886 -7.098 -15.816 1.00 91.50 124 PRO A O 1
ATOM 928 N N . LYS A 1 125 ? 13.017 -6.016 -17.587 1.00 91.12 125 LYS A N 1
ATOM 929 C CA . LYS A 1 125 ? 13.801 -4.789 -17.389 1.00 91.12 125 LYS A CA 1
ATOM 930 C C . LYS A 1 125 ? 13.398 -4.081 -16.100 1.00 91.12 125 LYS A C 1
ATOM 932 O O . LYS A 1 125 ? 14.270 -3.652 -15.355 1.00 91.12 125 LYS A O 1
ATOM 937 N N . PHE A 1 126 ? 12.097 -4.011 -15.821 1.00 93.69 126 PHE A N 1
ATOM 938 C CA . PHE A 1 126 ? 11.587 -3.422 -14.588 1.00 93.69 126 PHE A CA 1
ATOM 939 C C . PHE A 1 126 ? 12.144 -4.141 -13.354 1.00 93.69 126 PHE A C 1
ATOM 941 O O . PHE A 1 126 ? 12.686 -3.492 -12.463 1.00 93.69 126 PHE A O 1
ATOM 948 N N . LEU A 1 127 ? 12.072 -5.476 -13.323 1.00 93.12 127 LEU A N 1
ATOM 949 C CA . LEU A 1 127 ? 12.579 -6.279 -12.205 1.00 93.12 127 LEU A CA 1
ATOM 950 C C . LEU A 1 127 ? 14.099 -6.161 -12.043 1.00 93.12 127 LEU A C 1
ATOM 952 O O . LEU A 1 127 ? 14.579 -6.107 -10.917 1.00 93.12 127 LEU A O 1
ATOM 956 N N . ALA A 1 128 ? 14.852 -6.056 -13.141 1.00 91.56 128 ALA A N 1
ATOM 957 C CA . ALA A 1 128 ? 16.296 -5.826 -13.081 1.00 91.56 128 ALA A CA 1
ATOM 958 C C . ALA A 1 128 ? 16.664 -4.455 -12.475 1.00 91.56 128 ALA A C 1
ATOM 960 O O . ALA A 1 128 ? 17.726 -4.317 -11.872 1.00 91.56 128 ALA A O 1
ATOM 961 N N . ASN A 1 129 ? 15.785 -3.455 -12.605 1.00 93.69 129 ASN A N 1
ATOM 962 C CA . ASN A 1 129 ? 16.036 -2.080 -12.165 1.00 93.69 129 ASN A CA 1
ATOM 963 C C . ASN A 1 129 ? 15.341 -1.705 -10.842 1.00 93.69 129 ASN A C 1
ATOM 965 O O . ASN A 1 129 ? 15.655 -0.667 -10.258 1.00 93.69 129 ASN A O 1
ATOM 969 N N . VAL A 1 130 ? 14.427 -2.533 -10.320 1.00 93.81 130 VAL A N 1
ATOM 970 C CA . VAL A 1 130 ? 13.617 -2.190 -9.133 1.00 93.81 130 VAL A CA 1
ATOM 971 C C . VAL A 1 130 ? 14.465 -1.914 -7.883 1.00 93.81 130 VAL A C 1
ATOM 973 O O . VAL A 1 130 ? 14.115 -1.058 -7.076 1.00 93.81 130 VAL A O 1
ATOM 976 N N . ASN A 1 131 ? 15.632 -2.548 -7.747 1.00 93.94 131 ASN A N 1
ATOM 977 C CA . ASN A 1 131 ? 16.545 -2.246 -6.640 1.00 93.94 131 ASN A CA 1
ATOM 978 C C . ASN A 1 131 ? 17.128 -0.828 -6.750 1.00 93.94 131 ASN A C 1
ATOM 980 O O . ASN A 1 131 ? 17.291 -0.149 -5.742 1.00 93.94 131 ASN A O 1
ATOM 984 N N . SER A 1 132 ? 17.407 -0.337 -7.963 1.00 92.25 132 SER A N 1
ATOM 985 C CA . SER A 1 132 ? 17.861 1.044 -8.173 1.00 92.25 132 SER A CA 1
ATOM 986 C C . SER A 1 132 ? 16.770 2.059 -7.832 1.00 92.25 132 SER A C 1
ATOM 988 O O . SER A 1 132 ? 17.074 3.102 -7.250 1.00 92.25 132 SER A O 1
ATOM 990 N N . LEU A 1 133 ? 15.509 1.737 -8.145 1.00 91.62 133 LEU A N 1
ATOM 991 C CA . LEU A 1 133 ? 14.340 2.507 -7.715 1.00 91.62 133 LEU A CA 1
ATOM 992 C C . LEU A 1 133 ? 14.292 2.605 -6.180 1.00 91.62 133 LEU A C 1
ATOM 994 O O . LEU A 1 133 ? 14.222 3.708 -5.640 1.00 91.62 133 LEU A O 1
ATOM 998 N N . HIS A 1 134 ? 14.383 1.472 -5.479 1.00 92.25 134 HIS A N 1
ATOM 999 C CA . HIS A 1 134 ? 14.380 1.419 -4.014 1.00 92.25 134 HIS A CA 1
ATOM 1000 C C . HIS A 1 134 ? 15.545 2.202 -3.388 1.00 92.25 134 HIS A C 1
ATOM 1002 O O . HIS A 1 134 ? 15.308 3.055 -2.537 1.00 92.25 134 HIS A O 1
ATOM 1008 N N . ASN A 1 135 ? 16.773 2.029 -3.887 1.00 90.38 135 ASN A N 1
ATOM 1009 C CA . ASN A 1 135 ? 17.955 2.762 -3.410 1.00 90.38 135 ASN A CA 1
ATOM 1010 C C . ASN A 1 135 ? 17.829 4.289 -3.560 1.00 90.38 135 ASN A C 1
ATOM 1012 O O . ASN A 1 135 ? 18.459 5.054 -2.828 1.00 90.38 135 ASN A O 1
ATOM 1016 N N . HIS A 1 136 ? 17.072 4.762 -4.553 1.00 89.19 136 HIS A N 1
ATOM 1017 C CA . HIS A 1 136 ? 16.789 6.188 -4.692 1.00 89.19 136 HIS A CA 1
ATOM 1018 C C . HIS A 1 136 ? 15.810 6.659 -3.616 1.00 89.19 136 HIS A C 1
ATOM 1020 O O . HIS A 1 136 ? 16.066 7.671 -2.969 1.00 89.19 136 HIS A O 1
ATOM 1026 N N . LEU A 1 137 ? 14.730 5.900 -3.394 1.00 88.69 137 LEU A N 1
ATOM 1027 C CA . LEU A 1 137 ? 13.705 6.226 -2.404 1.00 88.69 137 LEU A CA 1
ATOM 1028 C C . LEU A 1 137 ? 14.258 6.222 -0.973 1.00 88.69 137 LEU A C 1
ATOM 1030 O O . LEU A 1 137 ? 13.828 7.046 -0.172 1.00 88.69 137 LEU A O 1
ATOM 1034 N N . GLU A 1 138 ? 15.237 5.378 -0.651 1.00 88.75 138 GLU A N 1
ATOM 1035 C CA . GLU A 1 138 ? 15.894 5.360 0.670 1.00 88.75 138 GLU A CA 1
ATOM 1036 C C . GLU A 1 138 ? 16.496 6.710 1.086 1.00 88.75 138 GLU A C 1
ATOM 1038 O O . GLU A 1 138 ? 16.611 6.992 2.278 1.00 88.75 138 GLU A O 1
ATOM 1043 N N . ARG A 1 139 ? 16.852 7.573 0.126 1.00 86.94 139 ARG A N 1
ATOM 1044 C CA . ARG A 1 139 ? 17.419 8.902 0.413 1.00 86.94 139 ARG A CA 1
ATOM 1045 C C . ARG A 1 139 ? 16.395 9.850 1.029 1.00 86.94 139 ARG A C 1
ATOM 1047 O O . ARG A 1 139 ? 16.754 10.653 1.887 1.00 86.94 139 ARG A O 1
ATOM 1054 N N . ASP A 1 140 ? 15.144 9.721 0.600 1.00 86.44 140 ASP A N 1
ATOM 1055 C CA . ASP A 1 140 ? 14.042 10.603 0.987 1.00 86.44 140 ASP A CA 1
ATOM 1056 C C . ASP A 1 140 ? 13.161 9.990 2.087 1.00 86.44 140 ASP A C 1
ATOM 1058 O O . ASP A 1 140 ? 12.359 10.693 2.700 1.00 86.44 140 ASP A O 1
ATOM 1062 N N . HIS A 1 141 ? 13.333 8.694 2.378 1.00 87.25 141 HIS A N 1
ATOM 1063 C CA . HIS A 1 141 ? 12.545 7.945 3.359 1.00 87.25 141 HIS A CA 1
ATOM 1064 C C . HIS A 1 141 ? 13.455 7.350 4.449 1.00 87.25 141 HIS A C 1
ATOM 1066 O O . HIS A 1 141 ? 13.833 6.177 4.380 1.00 87.25 141 HIS A O 1
ATOM 1072 N N . PRO A 1 142 ? 13.823 8.140 5.477 1.00 83.38 142 PRO A N 1
ATOM 1073 C CA . PRO A 1 142 ? 14.732 7.695 6.524 1.00 83.38 142 PRO A CA 1
ATOM 1074 C C . PRO A 1 142 ? 14.233 6.429 7.221 1.00 83.38 142 PRO A C 1
ATOM 1076 O O . PRO A 1 142 ? 13.069 6.343 7.612 1.00 83.38 142 PRO A O 1
ATOM 1079 N N . ASN A 1 143 ? 15.141 5.473 7.425 1.00 86.69 143 ASN A N 1
ATOM 1080 C CA . ASN A 1 143 ? 14.892 4.184 8.080 1.00 86.69 143 ASN A CA 1
ATOM 1081 C C . ASN A 1 143 ? 13.906 3.255 7.346 1.00 86.69 143 ASN A C 1
ATOM 1083 O O . ASN A 1 143 ? 13.663 2.147 7.829 1.00 86.69 143 ASN A O 1
ATOM 1087 N N . ALA A 1 144 ? 13.350 3.660 6.198 1.00 87.69 144 ALA A N 1
ATOM 1088 C CA . ALA A 1 144 ? 12.545 2.766 5.381 1.00 87.69 144 ALA A CA 1
ATOM 1089 C C . ALA A 1 144 ? 13.406 1.591 4.905 1.00 87.69 144 ALA A C 1
ATOM 1091 O O . ALA A 1 144 ? 14.570 1.758 4.539 1.00 87.69 144 ALA A O 1
ATOM 1092 N N . ARG A 1 145 ? 12.826 0.391 4.924 1.00 87.25 145 ARG A N 1
ATOM 1093 C CA . ARG A 1 145 ? 13.488 -0.829 4.469 1.00 87.25 145 ARG A CA 1
ATOM 1094 C C . ARG A 1 145 ? 12.791 -1.328 3.223 1.00 87.25 145 ARG A C 1
ATOM 1096 O O . ARG A 1 145 ? 11.650 -1.781 3.288 1.00 87.25 145 ARG A O 1
ATOM 1103 N N . PHE A 1 146 ? 13.483 -1.253 2.097 1.00 91.44 146 PHE A N 1
ATOM 1104 C CA . PHE A 1 146 ? 12.958 -1.752 0.839 1.00 91.44 146 PHE A CA 1
ATOM 1105 C C . PHE A 1 146 ? 13.391 -3.203 0.602 1.00 91.44 146 PHE A C 1
ATOM 1107 O O . PHE A 1 146 ? 14.463 -3.618 1.053 1.00 91.44 146 PHE A O 1
ATOM 1114 N N . PRO A 1 147 ? 12.570 -4.007 -0.093 1.00 91.75 147 PRO A N 1
ATOM 1115 C CA . PRO A 1 147 ? 12.954 -5.362 -0.443 1.00 91.75 147 PRO A CA 1
ATOM 1116 C C . PRO A 1 147 ? 14.047 -5.345 -1.516 1.00 91.75 147 PRO A C 1
ATOM 1118 O O . PRO A 1 147 ? 14.023 -4.531 -2.443 1.00 91.75 147 PRO A O 1
ATOM 1121 N N . PHE A 1 148 ? 14.969 -6.299 -1.409 1.00 92.75 148 PHE A N 1
ATOM 1122 C CA . PHE A 1 148 ? 15.922 -6.609 -2.465 1.00 92.75 148 PHE A CA 1
ATOM 1123 C C . PHE A 1 148 ? 15.346 -7.710 -3.357 1.00 92.75 148 PHE A C 1
ATOM 1125 O O . PHE A 1 148 ? 14.946 -8.766 -2.863 1.00 92.75 148 PHE A O 1
ATOM 1132 N N . VAL A 1 149 ? 15.301 -7.463 -4.663 1.00 92.88 149 VAL A N 1
ATOM 1133 C CA . VAL A 1 149 ? 14.743 -8.386 -5.657 1.00 92.88 149 VAL A CA 1
ATOM 1134 C C . VAL A 1 149 ? 15.850 -8.843 -6.599 1.00 92.88 149 VAL A C 1
ATOM 1136 O O . VAL A 1 149 ? 16.465 -8.030 -7.281 1.00 92.88 149 VAL A O 1
ATOM 1139 N N . GLU A 1 150 ? 16.094 -10.149 -6.667 1.00 91.81 150 GLU A N 1
ATOM 1140 C CA . GLU A 1 150 ? 16.981 -10.751 -7.664 1.00 91.81 150 GLU A CA 1
ATOM 1141 C C . GLU A 1 150 ? 16.129 -11.459 -8.723 1.00 91.81 150 GLU A C 1
ATOM 1143 O O . GLU A 1 150 ? 15.371 -12.376 -8.409 1.00 91.81 150 GLU A O 1
ATOM 1148 N N . ALA A 1 151 ? 16.242 -11.031 -9.981 1.00 87.06 151 ALA A N 1
ATOM 1149 C CA . ALA A 1 151 ? 15.569 -11.672 -11.106 1.00 87.06 151 ALA A CA 1
ATOM 1150 C C . ALA A 1 151 ? 16.550 -12.6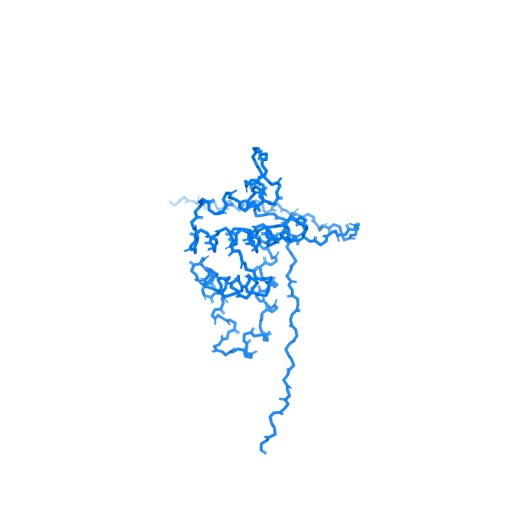12 -11.820 1.00 87.06 151 ALA A C 1
ATOM 1152 O O . ALA A 1 151 ? 17.553 -12.160 -12.372 1.00 87.06 151 ALA A O 1
ATOM 1153 N N . LYS A 1 152 ? 16.245 -13.913 -11.820 1.00 87.19 152 LYS A N 1
ATOM 1154 C CA . LYS A 1 152 ? 16.969 -14.934 -12.588 1.00 87.19 152 LYS A CA 1
ATOM 1155 C C . LYS A 1 152 ? 16.107 -15.350 -13.767 1.00 87.19 152 LYS A C 1
ATOM 1157 O O . LYS A 1 152 ? 14.913 -15.582 -13.599 1.00 87.19 152 LYS A O 1
ATOM 1162 N N . TYR A 1 153 ? 16.717 -15.410 -14.941 1.00 80.50 153 TYR A N 1
ATOM 1163 C CA . TYR A 1 153 ? 16.058 -15.860 -16.157 1.00 80.50 153 TYR A CA 1
ATOM 1164 C C . TYR A 1 153 ? 16.706 -17.161 -16.580 1.00 80.50 153 TYR A C 1
ATOM 1166 O O . TYR A 1 153 ? 17.933 -17.225 -16.689 1.00 80.50 153 TYR A O 1
ATOM 1174 N N . ASP A 1 154 ? 15.879 -18.169 -16.822 1.00 82.94 154 ASP A N 1
ATOM 1175 C CA . ASP A 1 154 ? 16.341 -19.348 -17.529 1.00 82.94 154 ASP A CA 1
ATOM 1176 C C . ASP A 1 154 ? 16.695 -18.927 -18.963 1.00 82.94 154 ASP A C 1
ATOM 1178 O O . ASP A 1 154 ? 15.982 -18.103 -19.555 1.00 82.94 154 ASP A O 1
ATOM 1182 N N . PRO A 1 155 ? 17.810 -19.422 -19.523 1.00 74.06 155 PRO A N 1
ATOM 1183 C CA . PRO A 1 155 ? 18.097 -19.211 -20.929 1.00 74.06 155 PRO A CA 1
ATOM 1184 C C . PRO A 1 155 ? 16.922 -19.751 -21.752 1.00 74.06 155 PRO A C 1
ATOM 1186 O O . PRO A 1 155 ? 16.456 -20.866 -21.530 1.00 74.06 155 PRO A O 1
ATOM 1189 N N . VAL A 1 156 ? 16.424 -18.939 -22.683 1.00 73.81 156 VAL A N 1
ATOM 1190 C CA . VAL A 1 156 ? 15.492 -19.424 -23.701 1.00 73.81 156 VAL A CA 1
ATOM 1191 C C . VAL A 1 156 ? 16.325 -20.309 -24.624 1.00 73.81 156 VAL A C 1
ATOM 1193 O O . VAL A 1 156 ? 17.269 -19.810 -25.233 1.00 73.81 156 VAL A O 1
ATOM 1196 N N . GLU A 1 157 ? 16.054 -21.614 -24.657 1.00 60.28 157 GLU A N 1
ATOM 1197 C CA . GLU A 1 157 ? 16.618 -22.471 -25.703 1.00 60.28 157 GLU A CA 1
ATOM 1198 C C . GLU A 1 157 ? 15.976 -22.064 -27.037 1.00 60.28 157 GLU A C 1
ATOM 1200 O O . GLU A 1 157 ? 14.747 -22.042 -27.144 1.00 60.28 157 GLU A O 1
ATOM 1205 N N . ASP A 1 158 ? 16.814 -21.663 -27.998 1.00 56.31 158 ASP A N 1
ATOM 1206 C CA . ASP A 1 158 ? 16.423 -21.321 -29.374 1.00 56.31 158 ASP A CA 1
ATOM 1207 C C . ASP A 1 158 ? 16.018 -22.565 -30.186 1.00 56.31 158 ASP A C 1
ATOM 1209 O O . ASP A 1 158 ? 16.698 -23.614 -30.062 1.00 56.31 158 ASP A O 1
#